Protein 2DWK (pdb70)

Secondary structure (DSSP, 8-state):
--------HHHHHHHHHHHHHH-S-B-TT-HHHHHHHH--HHHHTTB----TTHHHHHHHHHH-GGGHHHHHHHHT-TT--SHHHHHHHHHHHH----TTT--TTTT-HHHHTTTB-TT---HHHHHHHHHGGGGGG--B----HHHH----

Structure (mmCIF, N/CA/C/O backbone):
data_2DWK
#
_entry.id   2DWK
#
_cell.length_a   86.523
_cell.length_b   86.523
_cell.length_c   106.582
_cell.angle_alpha   90.00
_cell.angle_beta   90.00
_cell.angle_gamma   120.00
#
_symmetry.space_group_name_H-M   'P 64 2 2'
#
loop_
_entity.id
_entity.type
_entity.pdbx_description
1 polymer 'Protein RUFY3'
2 water water
#
loop_
_atom_site.group_PDB
_atom_site.id
_atom_site.type_symbol
_atom_site.label_atom_id
_atom_site.label_alt_id
_atom_site.label_comp_id
_atom_site.label_asym_id
_atom_site.label_entity_id
_atom_site.label_seq_id
_atom_site.pdbx_PDB_ins_code
_atom_site.Cartn_x
_atom_site.Cartn_y
_atom_site.Cartn_z
_atom_site.occupancy
_atom_site.B_iso_or_equiv
_atom_site.auth_seq_id
_atom_site.auth_comp_id
_atom_site.auth_asym_id
_atom_site.auth_atom_id
_atom_site.pdbx_PDB_model_num
ATOM 9 N N . ALA A 1 9 ? 15.711 50.460 35.861 1.00 56.16 84 ALA A N 1
ATOM 10 C CA . ALA A 1 9 ? 15.681 50.238 37.303 1.00 56.10 84 ALA A CA 1
ATOM 11 C C . ALA A 1 9 ? 14.565 51.051 37.955 1.00 56.95 84 ALA A C 1
ATOM 12 O O . ALA A 1 9 ? 14.114 50.735 39.060 1.00 56.17 84 ALA A O 1
ATOM 14 N N . ASN A 1 10 ? 14.128 52.103 37.271 1.00 57.14 85 ASN A N 1
ATOM 15 C CA . ASN A 1 10 ? 13.058 52.943 37.782 1.00 60.02 85 ASN A CA 1
ATOM 16 C C . ASN A 1 10 ? 11.711 52.352 37.410 1.00 55.77 85 ASN A C 1
ATOM 17 O O . ASN A 1 10 ? 10.773 52.378 38.208 1.00 53.99 85 ASN A O 1
ATOM 22 N N . GLU A 1 11 ? 11.620 51.827 36.193 1.00 52.09 86 GLU A N 1
ATOM 23 C CA . GLU A 1 11 ? 10.387 51.216 35.738 1.00 52.05 86 GLU A CA 1
ATOM 24 C C . GLU A 1 11 ? 10.064 50.045 36.672 1.00 50.94 86 GLU A C 1
ATOM 25 O O . GLU A 1 11 ? 8.897 49.796 36.981 1.00 53.72 86 GLU A O 1
ATOM 31 N N . ARG A 1 12 ? 11.110 49.359 37.135 1.00 43.95 87 ARG A N 1
ATOM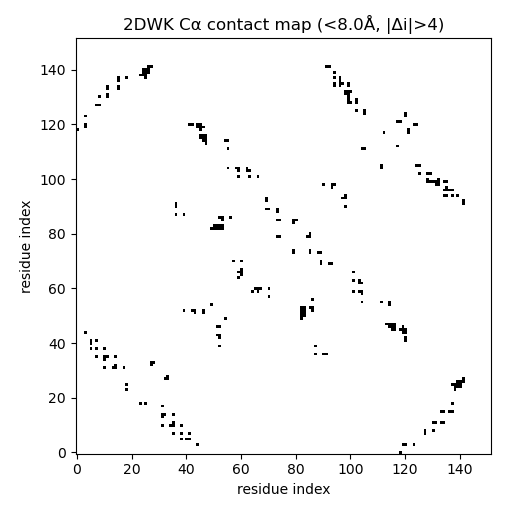 32 C CA . ARG A 1 12 ? 10.978 48.218 38.032 1.00 43.39 87 ARG A CA 1
ATOM 33 C C . ARG A 1 12 ? 10.453 48.633 39.381 1.00 45.24 87 ARG A C 1
ATOM 34 O O . ARG A 1 12 ? 9.605 47.961 39.962 1.00 38.30 87 ARG A O 1
ATOM 50 N N . ASN A 1 14 ? 8.799 51.357 40.017 1.00 43.29 89 ASN A N 1
ATOM 51 C CA . ASN A 1 14 ? 7.443 51.855 39.878 1.00 43.82 89 ASN A CA 1
ATOM 52 C C . ASN A 1 14 ? 6.471 50.686 39.823 1.00 43.25 89 ASN A C 1
ATOM 53 O O . ASN A 1 14 ? 5.429 50.738 40.459 1.00 37.97 89 ASN A O 1
ATOM 58 N N . LEU A 1 15 ? 6.825 49.630 39.088 1.00 38.83 90 LEU A N 1
ATOM 59 C CA . LEU A 1 15 ? 5.967 48.447 38.979 1.00 39.09 90 LEU A CA 1
ATOM 60 C C . LEU A 1 15 ? 5.816 47.759 40.332 1.00 40.67 90 LEU A C 1
ATOM 61 O O . LEU A 1 15 ? 4.723 47.295 40.687 1.00 39.28 90 LEU A O 1
ATOM 74 N N . ASN A 1 17 ? 6.060 49.190 43.288 1.00 37.87 92 ASN A N 1
ATOM 75 C CA . ASN A 1 17 ? 5.260 50.027 44.170 1.00 41.40 92 ASN A CA 1
ATOM 76 C C . ASN A 1 17 ? 3.804 49.876 43.736 1.00 36.43 92 ASN A C 1
ATOM 77 O O . ASN A 1 17 ? 2.896 49.917 44.556 1.00 35.43 92 ASN A O 1
ATOM 90 N N . ALA A 1 19 ? 2.599 47.124 42.427 1.00 29.47 94 ALA A N 1
ATOM 91 C CA . ALA A 1 19 ? 2.201 45.812 42.930 1.00 28.61 94 ALA A CA 1
ATOM 92 C C . ALA A 1 19 ? 1.886 45.857 44.429 1.00 32.07 94 ALA A C 1
ATOM 93 O O . ALA A 1 19 ? 0.867 45.316 44.862 1.00 31.29 94 ALA A O 1
ATOM 95 N N . LYS A 1 20 ? 2.746 46.504 45.218 1.00 29.00 95 LYS A N 1
ATOM 96 C CA . LYS A 1 20 ? 2.537 46.609 46.660 1.00 27.56 95 LYS A CA 1
ATOM 97 C C . LYS A 1 20 ? 1.164 47.193 46.947 1.00 28.80 95 LYS A C 1
ATOM 98 O O . LYS A 1 20 ? 0.433 46.710 47.814 1.00 26.89 95 LYS A O 1
ATOM 104 N N . LEU A 1 21 ? 0.833 48.273 46.250 1.00 26.68 96 LEU A N 1
ATOM 105 C CA . LEU A 1 21 ? -0.450 48.908 46.464 1.00 30.84 96 LEU A CA 1
ATOM 106 C C . LEU A 1 21 ? -1.612 48.028 46.070 1.00 25.23 96 LEU A C 1
ATOM 107 O O . LEU A 1 21 ? -2.595 47.995 46.794 1.00 23.39 96 LEU A O 1
ATOM 112 N N . SER A 1 22 ? -1.511 47.322 44.941 1.00 24.27 97 SER A N 1
ATOM 113 C CA . SER A 1 22 ? -2.613 46.475 44.504 1.00 26.52 97 SER A CA 1
ATOM 114 C C . SER A 1 22 ? -2.827 45.280 45.411 1.00 28.35 97 SER A C 1
ATOM 115 O O . SER A 1 22 ? -3.976 44.916 45.697 1.00 22.64 97 SER A O 1
ATOM 118 N N . ILE A 1 23 ? -1.727 44.664 45.853 1.00 23.19 98 ILE A N 1
ATOM 119 C CA . ILE A 1 23 ? -1.814 43.507 46.740 1.00 22.31 98 ILE A CA 1
ATOM 120 C C . ILE A 1 23 ? -2.450 43.900 48.069 1.00 25.70 98 ILE A C 1
ATOM 121 O O . ILE A 1 23 ? -3.341 43.198 48.556 1.00 25.14 98 ILE A O 1
ATOM 126 N N . LYS A 1 24 ? -2.010 45.022 48.650 1.00 25.41 99 LYS A N 1
ATOM 127 C CA . LYS A 1 24 ? -2.548 45.488 49.925 1.00 29.10 99 LYS A CA 1
ATOM 128 C C . LYS A 1 24 ? -4.016 45.905 49.793 1.00 25.41 99 LYS A C 1
ATOM 129 O O . LYS A 1 24 ? -4.819 45.640 50.673 1.00 25.86 99 LYS A O 1
ATOM 135 N N . GLY A 1 25 ? -4.348 46.585 48.708 1.00 24.15 100 GLY A N 1
ATOM 136 C CA . GLY A 1 25 ? -5.725 46.999 48.519 1.00 27.45 100 GLY A CA 1
ATOM 137 C C . GLY A 1 25 ? -6.638 45.792 48.325 1.00 22.46 100 GLY A C 1
ATOM 138 O O . GLY A 1 25 ? -7.729 45.757 48.878 1.00 26.73 100 GLY A O 1
ATOM 139 N N . LEU A 1 26 ? -6.195 44.810 47.546 1.00 23.64 101 LEU A N 1
ATOM 140 C CA . LEU A 1 26 ? -6.993 43.605 47.309 1.00 23.85 101 LEU A CA 1
ATOM 141 C C . LEU A 1 26 ? -7.222 42.876 48.632 1.00 25.76 101 LEU A C 1
ATOM 142 O O . LEU A 1 26 ? -8.355 42.523 48.980 1.00 22.48 101 LEU A O 1
ATOM 147 N N . ILE A 1 27 ? -6.152 42.669 49.393 1.00 24.36 102 ILE A N 1
ATOM 148 C CA . ILE A 1 27 ? -6.300 41.990 50.669 1.00 20.46 102 ILE A CA 1
ATOM 149 C C . ILE A 1 27 ? -7.247 42.712 51.624 1.00 22.89 102 ILE A C 1
ATOM 150 O O . ILE A 1 27 ? -8.187 42.112 52.140 1.00 23.55 102 ILE A O 1
ATOM 155 N N . GLU A 1 28 ? -7.013 43.994 51.868 1.00 25.32 103 GLU A N 1
ATOM 156 C CA . GLU A 1 28 ? -7.876 44.745 52.785 1.00 27.78 103 GLU A CA 1
ATOM 157 C C . GLU A 1 28 ? -9.326 44.783 52.330 1.00 24.36 103 GLU A C 1
ATOM 158 O O . GLU A 1 28 ? -10.227 44.585 53.133 1.00 23.74 103 GLU A O 1
ATOM 164 N N . SER A 1 29 ? -9.548 45.063 51.046 1.00 21.85 104 SER A N 1
ATOM 165 C CA . SER A 1 29 ? -10.909 45.138 50.506 1.00 25.77 104 SER A CA 1
ATOM 166 C C . SER A 1 29 ? -11.638 43.806 50.604 1.00 22.16 104 SER A C 1
ATOM 167 O O . SER A 1 29 ? -12.783 43.739 51.061 1.00 25.02 104 SER A O 1
ATOM 170 N N . ALA A 1 30 ? -10.977 42.750 50.175 1.00 21.19 105 ALA A N 1
ATOM 171 C CA . ALA A 1 30 ? -11.554 41.418 50.200 1.00 23.32 105 ALA A CA 1
ATOM 172 C C . ALA A 1 30 ? -11.958 41.003 51.621 1.00 27.17 105 ALA A C 1
ATOM 173 O O . ALA A 1 30 ? -13.000 40.373 51.818 1.00 22.76 105 ALA A O 1
ATOM 175 N N . LEU A 1 31 ? -11.124 41.344 52.605 1.00 25.00 106 LEU A N 1
ATOM 176 C CA . LEU A 1 31 ? -11.421 41.011 54.007 1.00 23.88 106 LEU A CA 1
ATOM 177 C C . LEU A 1 31 ? -12.609 41.795 54.510 1.00 25.64 106 LEU A C 1
ATOM 178 O O . LEU A 1 31 ? -13.406 41.264 55.270 1.00 27.18 106 LEU A O 1
ATOM 183 N N . ASN A 1 32 ? -12.739 43.049 54.093 1.00 27.20 107 ASN A N 1
ATOM 184 C CA . ASN A 1 32 ? -13.881 43.853 54.508 1.00 31.56 107 ASN A CA 1
ATOM 185 C C . ASN A 1 32 ? -15.141 43.279 53.880 1.00 30.34 107 ASN A C 1
ATOM 186 O O . ASN A 1 32 ? -16.194 43.287 54.498 1.00 30.44 107 ASN A O 1
ATOM 191 N N . LEU A 1 33 ? -15.023 42.799 52.644 1.00 27.93 108 LEU A N 1
ATOM 192 C CA . LEU A 1 33 ? -16.161 42.248 51.909 1.00 27.76 108 LEU A CA 1
ATOM 193 C C . LEU A 1 33 ? -16.624 40.933 52.511 1.00 32.42 108 LEU A C 1
ATOM 194 O O . LEU A 1 33 ? -17.812 40.741 52.742 1.00 28.95 108 LEU A O 1
ATOM 199 N N . GLY A 1 34 ? -15.688 40.018 52.748 1.00 30.12 109 GLY A N 1
ATOM 200 C CA . GLY A 1 34 ? -16.046 38.768 53.391 1.00 30.69 109 GLY A CA 1
ATOM 201 C C . GLY A 1 34 ? -16.713 37.656 52.600 1.00 38.86 109 GLY A C 1
A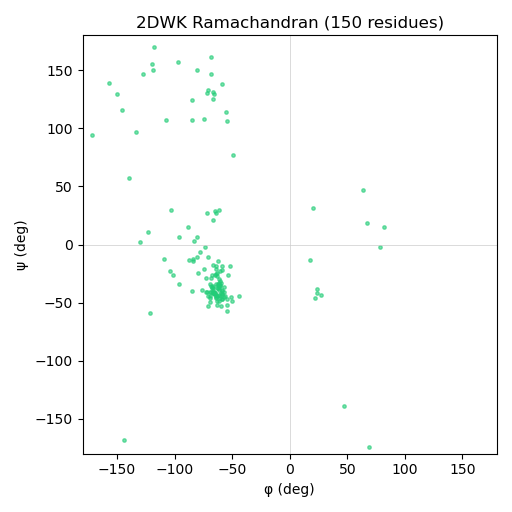TOM 202 O O . GLY A 1 34 ? -16.982 36.609 53.165 1.00 46.66 109 GLY A O 1
ATOM 203 N N . ARG A 1 35 ? -17.010 37.846 51.322 1.00 33.91 110 ARG A N 1
ATOM 204 C CA . ARG A 1 35 ? -17.624 36.754 50.569 1.00 33.53 110 ARG A CA 1
ATOM 205 C C . ARG A 1 35 ? -16.660 36.378 49.447 1.00 31.93 110 ARG A C 1
ATOM 206 O O . ARG A 1 35 ? -15.675 37.077 49.189 1.00 26.56 110 ARG A O 1
ATOM 214 N N . THR A 1 36 ? -16.957 35.268 48.789 1.00 23.90 111 THR A N 1
ATOM 215 C CA . THR A 1 36 ? -16.179 34.787 47.662 1.00 26.69 111 THR A CA 1
ATOM 216 C C . THR A 1 36 ? -16.153 35.844 46.564 1.00 27.29 111 THR A C 1
ATOM 217 O O . THR A 1 36 ? -17.179 36.460 46.252 1.00 25.64 111 THR A O 1
ATOM 221 N N . LEU A 1 37 ? -14.984 36.032 45.962 1.00 21.87 112 LEU A N 1
ATOM 222 C CA . LEU A 1 37 ? -14.797 37.013 44.905 1.00 26.12 112 LEU A CA 1
ATOM 223 C C . LEU A 1 37 ? -14.906 36.351 43.545 1.00 22.78 112 LEU A C 1
ATOM 224 O O . LEU A 1 37 ? -14.681 35.156 43.412 1.00 25.02 112 LEU A O 1
ATOM 229 N N . ASP A 1 38 ? -15.229 37.141 42.529 1.00 23.74 113 ASP A N 1
ATOM 230 C CA . ASP A 1 38 ? -15.279 36.595 41.185 1.00 26.95 113 ASP A CA 1
ATOM 231 C C . ASP A 1 38 ? -14.780 37.655 40.221 1.00 29.39 113 ASP A C 1
ATOM 232 O O . ASP A 1 38 ? -14.249 38.687 40.648 1.00 27.43 113 ASP A O 1
ATOM 237 N N . SER A 1 39 ? -14.971 37.439 38.926 1.00 24.41 114 SER A N 1
ATOM 238 C CA . SER A 1 39 ? -14.448 38.397 37.944 1.00 28.97 114 SER A CA 1
ATOM 239 C C . SER A 1 39 ? -14.925 39.829 38.019 1.00 27.81 114 SER A C 1
ATOM 240 O O . SER A 1 39 ? -14.252 40.722 37.477 1.00 30.81 114 SER A O 1
ATOM 243 N N . ASP A 1 40 ? -16.051 40.083 38.691 1.00 23.45 115 ASP A N 1
ATOM 244 C CA . ASP A 1 40 ? -16.580 41.452 38.790 1.00 20.96 115 ASP A CA 1
ATOM 245 C C . ASP A 1 40 ? -15.898 42.292 39.855 1.00 22.82 115 ASP A C 1
ATOM 246 O O . ASP A 1 40 ? -16.122 43.509 39.944 1.00 18.79 115 ASP A O 1
ATOM 251 N N . TYR A 1 41 ? -15.087 41.652 40.690 1.00 22.36 116 TYR A N 1
ATOM 252 C CA . TYR A 1 41 ? -14.436 42.391 41.774 1.00 21.86 116 TYR A CA 1
ATOM 253 C C . TYR A 1 41 ? -13.292 43.281 41.258 1.00 22.27 116 TYR A C 1
ATOM 254 O O . TYR A 1 41 ? -12.233 42.796 40.890 1.00 21.51 116 TYR A O 1
ATOM 263 N N . ALA A 1 42 ? -13.518 44.585 41.261 1.00 21.26 117 ALA A N 1
ATOM 264 C CA . ALA A 1 42 ? -12.539 45.544 40.754 1.00 24.70 117 ALA A CA 1
ATOM 265 C C . ALA A 1 42 ? -11.146 45.473 41.420 1.00 23.66 117 ALA A C 1
ATOM 266 O O . ALA A 1 42 ? -10.144 45.553 40.717 1.00 24.58 117 ALA A O 1
ATOM 268 N N . PRO A 1 43 ? -11.064 45.352 42.772 1.00 23.16 118 PRO A N 1
ATOM 269 C CA . PRO A 1 43 ? -9.721 45.273 43.360 1.00 22.08 118 PRO A CA 1
ATOM 270 C C . PRO A 1 43 ? -8.972 44.060 42.831 1.00 22.65 118 PRO A C 1
ATOM 271 O O . PRO A 1 43 ? -7.740 44.080 42.701 1.00 22.50 118 PRO A O 1
ATOM 275 N N . LEU A 1 44 ? -9.709 42.992 42.512 1.00 21.26 119 LEU A N 1
ATOM 276 C CA . LEU A 1 44 ? -9.066 41.808 41.972 1.00 20.06 119 LEU A CA 1
ATOM 277 C C . LEU A 1 44 ? -8.673 42.000 40.490 1.00 25.90 119 LEU A C 1
ATOM 278 O O . LEU A 1 44 ? -7.611 41.527 40.032 1.00 21.22 119 LEU A O 1
ATOM 283 N N . GLN A 1 45 ? -9.533 42.666 39.725 1.00 21.41 120 GLN A N 1
ATOM 284 C CA . GLN A 1 45 ? -9.202 42.938 38.305 1.00 25.08 120 GLN A CA 1
ATOM 285 C C . GLN A 1 45 ? -7.904 43.808 38.269 1.00 22.21 120 GLN A C 1
ATOM 286 O O . GLN A 1 45 ? -7.047 43.627 37.407 1.00 23.10 120 GLN A O 1
ATOM 292 N N . GLN A 1 46 ? -7.769 44.730 39.217 1.00 23.90 121 GLN A N 1
ATOM 293 C CA . GLN A 1 46 ? -6.575 45.570 39.279 1.00 24.13 121 GLN A CA 1
ATOM 294 C C . GLN A 1 46 ? -5.356 44.695 39.539 1.00 26.82 121 GLN A C 1
ATOM 295 O O . GLN A 1 46 ? -4.324 44.862 38.894 1.00 24.61 121 GLN A O 1
ATOM 301 N N . PHE A 1 47 ? -5.468 43.740 40.471 1.00 24.01 122 PHE A N 1
ATOM 302 C CA . PHE A 1 47 ? -4.326 42.879 40.757 1.00 19.13 122 PHE A CA 1
ATOM 303 C C . PHE A 1 47 ? -3.857 42.105 39.528 1.00 24.12 122 PHE A C 1
ATOM 304 O O . PHE A 1 47 ? -2.658 42.055 39.229 1.00 23.42 122 PHE A O 1
ATOM 312 N N . PHE A 1 48 ? -4.783 41.501 38.786 1.00 21.95 123 PHE A N 1
ATOM 313 C CA . PHE A 1 48 ? -4.379 40.737 37.606 1.00 19.37 123 PHE A CA 1
ATOM 314 C C . PHE A 1 48 ? -3.681 41.614 36.547 1.00 20.17 123 PHE A C 1
ATOM 315 O O . PHE A 1 48 ? -2.763 41.165 35.866 1.00 23.28 123 PHE A O 1
ATOM 323 N N . VAL A 1 49 ? -4.124 42.849 36.420 1.00 18.51 124 VAL A N 1
ATOM 324 C CA . VAL A 1 49 ? -3.530 43.744 35.438 1.00 24.55 124 VAL A CA 1
ATOM 325 C C . VAL A 1 49 ? -2.114 44.145 35.875 1.00 23.20 124 VAL A C 1
ATOM 326 O O . VAL A 1 49 ? -1.189 44.145 35.074 1.00 21.41 124 VAL A O 1
ATOM 330 N N . VAL A 1 50 ? -1.956 44.482 37.152 1.00 21.61 125 VAL A N 1
ATOM 331 C CA . VAL A 1 50 ? -0.654 44.875 37.646 1.00 21.13 125 VAL A CA 1
ATOM 332 C C . VAL A 1 50 ? 0.290 43.702 37.571 1.00 27.10 125 VAL A C 1
ATOM 333 O O . VAL A 1 50 ? 1.428 43.842 37.119 1.00 30.35 125 VAL A O 1
ATOM 345 N N . GLU A 1 52 ? 0.248 41.270 35.519 1.00 28.18 127 GLU A N 1
ATOM 346 C CA . GLU A 1 52 ? 0.578 41.055 34.111 1.00 28.04 127 GLU A CA 1
ATOM 347 C C . GLU A 1 52 ? 1.648 42.057 33.649 1.00 28.34 127 GLU A C 1
ATOM 348 O O . GLU A 1 52 ? 2.572 41.688 32.935 1.00 28.75 127 GLU A O 1
ATOM 354 N N . HIS A 1 53 ? 1.510 43.324 34.034 1.00 30.77 128 HIS A N 1
ATOM 355 C CA . HIS A 1 53 ? 2.479 44.358 33.658 1.00 31.40 128 HIS A CA 1
ATOM 356 C C . HIS A 1 53 ? 3.837 43.982 34.256 1.00 34.01 128 HIS A C 1
ATOM 357 O O . HIS A 1 53 ? 4.880 44.185 33.631 1.00 31.94 128 HIS A O 1
ATOM 364 N N . CYS A 1 54 ? 3.816 43.425 35.466 1.00 30.62 129 CYS A N 1
ATOM 365 C CA . CYS A 1 54 ? 5.042 42.998 36.136 1.00 27.96 129 CYS A CA 1
ATOM 366 C C . CYS A 1 54 ? 5.696 41.831 35.402 1.00 30.30 129 CYS A C 1
ATOM 367 O O . CYS A 1 54 ? 6.920 41.802 35.216 1.00 29.04 129 CYS A O 1
ATOM 370 N N . LEU A 1 55 ? 4.885 40.886 34.954 1.00 26.99 130 LEU A N 1
ATOM 371 C CA . LEU A 1 55 ? 5.404 39.728 34.254 1.00 29.63 130 LEU A CA 1
ATOM 372 C C . LEU A 1 55 ? 5.868 40.003 32.828 1.00 29.79 130 LEU A C 1
ATOM 373 O O . LEU A 1 55 ? 6.667 39.245 32.289 1.00 31.67 130 LEU A O 1
ATOM 378 N N . LYS A 1 56 ? 5.379 41.078 32.226 1.00 28.97 131 LYS A N 1
ATOM 379 C CA . LYS A 1 56 ? 5.753 41.450 30.859 1.00 31.99 131 LYS A CA 1
ATOM 380 C C . LYS A 1 56 ? 7.005 42.317 30.821 1.00 35.91 131 LYS A C 1
ATOM 381 O O . LYS A 1 56 ? 7.588 42.515 29.761 1.00 38.10 131 LYS A O 1
ATOM 387 N N . HIS A 1 57 ? 7.406 42.839 31.976 1.00 34.32 132 HIS A N 1
ATOM 388 C CA . HIS A 1 57 ? 8.552 43.716 32.030 1.00 38.08 132 HIS A CA 1
ATOM 389 C C . HIS A 1 57 ? 9.869 43.043 31.687 1.00 36.72 132 HIS A C 1
ATOM 390 O O . HIS A 1 57 ? 10.195 41.979 32.209 1.00 32.66 132 HIS A O 1
ATOM 397 N N . GLY A 1 58 ? 10.606 43.678 30.780 1.00 38.90 133 GLY A N 1
ATOM 398 C CA . GLY A 1 58 ? 11.899 43.164 30.391 1.00 37.95 133 GLY A CA 1
ATOM 399 C C . GLY A 1 58 ? 11.847 41.855 29.641 1.00 38.58 133 GLY A C 1
ATOM 400 O O . GLY A 1 58 ? 12.849 41.149 29.575 1.00 40.14 133 GLY A O 1
ATOM 401 N N . LEU A 1 59 ? 10.688 41.511 29.091 1.00 39.30 134 LEU A N 1
ATOM 402 C CA . LEU A 1 59 ? 10.581 40.270 28.327 1.00 42.34 134 LEU A CA 1
ATOM 403 C C . LEU A 1 59 ? 11.429 40.416 27.063 1.00 43.73 134 LEU A C 1
ATOM 404 O O . LEU A 1 59 ? 11.330 41.429 26.363 1.00 40.57 134 LEU A O 1
ATOM 409 N N . LYS A 1 60 ? 12.263 39.422 26.778 1.00 45.52 135 LYS A N 1
ATOM 410 C CA . LYS A 1 60 ? 13.098 39.476 25.583 1.00 52.74 135 LYS A CA 1
ATOM 411 C C . LYS A 1 60 ? 12.256 39.398 24.325 1.00 54.63 135 LYS A C 1
ATOM 412 O O . LYS A 1 60 ? 11.461 38.477 24.161 1.00 58.55 135 LYS A O 1
ATOM 418 N N . ALA A 1 61 ? 12.430 40.381 23.445 1.00 59.86 136 ALA A N 1
ATOM 419 C CA . ALA A 1 61 ? 11.692 40.440 22.183 1.00 62.36 136 ALA A CA 1
ATOM 420 C C . ALA A 1 61 ? 11.877 39.161 21.368 1.00 62.31 136 ALA A C 1
ATOM 421 O O . ALA A 1 61 ? 11.080 38.861 20.475 1.00 65.09 136 ALA A O 1
ATOM 423 N N . ASN A 1 69 ? 5.766 33.861 19.769 1.00 47.56 144 ASN A N 1
ATOM 424 C CA . ASN A 1 69 ? 5.890 34.823 20.868 1.00 52.29 144 ASN A CA 1
ATOM 425 C C . ASN A 1 69 ? 4.801 34.651 21.927 1.00 47.61 144 ASN A C 1
ATOM 426 O O . ASN A 1 69 ? 3.706 35.213 21.819 1.00 46.19 144 ASN A O 1
ATOM 431 N N . LYS A 1 70 ? 5.135 33.891 22.965 1.00 43.03 145 LYS A N 1
ATOM 432 C CA . LYS A 1 70 ? 4.210 33.600 24.049 1.00 40.07 145 LYS A CA 1
ATOM 433 C C . LYS A 1 70 ? 4.059 34.694 25.103 1.00 39.99 145 LYS A C 1
ATOM 434 O O . LYS A 1 70 ? 3.394 34.472 26.108 1.00 37.36 145 LYS A O 1
ATOM 440 N N . SER A 1 71 ? 4.666 35.861 24.889 1.00 37.24 146 SER A N 1
ATOM 441 C CA . SER A 1 71 ? 4.585 36.951 25.863 1.00 35.98 146 SER A CA 1
ATOM 442 C C . SER A 1 71 ? 4.882 36.386 27.255 1.00 36.55 146 SER A C 1
ATOM 443 O O . SER A 1 71 ? 5.769 35.545 27.392 1.00 34.58 146 SER A O 1
ATOM 446 N N . PHE A 1 72 ? 4.151 36.806 28.287 1.00 34.23 147 PHE A N 1
ATOM 447 C CA . PHE A 1 72 ? 4.456 36.301 29.626 1.00 32.97 147 PHE A CA 1
ATOM 448 C C . PHE A 1 72 ? 4.017 34.858 29.855 1.00 31.54 147 PHE A C 1
ATOM 449 O O . PHE A 1 72 ? 4.270 34.295 30.912 1.00 30.07 147 PHE A O 1
ATOM 457 N N . TRP A 1 73 ? 3.379 34.250 28.860 1.00 30.39 148 TRP A N 1
ATOM 458 C CA . TRP A 1 73 ? 2.953 32.860 28.982 1.00 31.75 148 TRP A CA 1
ATOM 459 C C . TRP A 1 73 ? 4.193 31.973 28.904 1.00 28.38 148 TRP A C 1
ATOM 460 O O . TRP A 1 73 ? 4.230 30.888 29.497 1.00 34.81 148 TRP A O 1
ATOM 471 N N . GLY A 1 74 ? 5.221 32.447 28.198 1.00 34.21 149 GLY A N 1
ATOM 472 C CA . GLY A 1 74 ? 6.459 31.676 28.070 1.00 34.26 149 GLY A CA 1
ATOM 473 C C . GLY A 1 74 ? 7.019 31.288 29.431 1.00 32.83 149 GLY A C 1
ATOM 474 O O . GLY A 1 74 ? 7.220 30.110 29.741 1.00 35.09 149 GLY A O 1
ATOM 475 N N . PRO A 1 75 ? 7.281 32.278 30.280 1.00 32.20 150 PRO A N 1
ATOM 476 C CA . PRO A 1 75 ? 7.813 32.000 31.613 1.00 35.52 150 PRO A CA 1
ATOM 477 C C . PRO A 1 75 ? 6.863 31.152 32.474 1.00 35.07 150 PRO A C 1
ATOM 478 O O . PRO A 1 75 ? 7.303 30.268 33.219 1.00 31.77 150 PRO A O 1
ATOM 482 N N . LEU A 1 76 ? 5.563 31.426 32.379 1.00 35.57 151 LEU A N 1
ATOM 483 C CA . LEU A 1 76 ? 4.586 30.698 33.189 1.00 34.64 151 LEU A CA 1
ATOM 484 C C . LEU A 1 76 ? 4.554 29.221 32.856 1.00 35.28 151 LEU A C 1
ATOM 485 O O . LEU A 1 76 ? 4.218 28.397 33.712 1.00 37.72 151 LEU A O 1
ATOM 490 N N . GLU A 1 77 ? 4.910 28.884 31.619 1.00 40.45 152 GLU A N 1
ATOM 491 C CA . GLU A 1 77 ? 4.954 27.485 31.199 1.00 41.92 152 GLU A CA 1
ATOM 492 C C . GLU A 1 77 ? 5.996 26.696 31.976 1.00 44.17 152 GLU A C 1
ATOM 493 O O . GLU A 1 77 ? 5.800 25.518 32.252 1.00 48.35 152 GLU A O 1
ATOM 499 N N . LEU A 1 78 ? 7.108 27.337 32.329 1.00 44.56 153 LEU A N 1
ATOM 500 C CA . LEU A 1 78 ? 8.159 26.651 33.081 1.00 42.89 153 LEU A CA 1
ATOM 501 C C . LEU A 1 78 ? 7.719 26.205 34.459 1.00 41.30 153 LEU A C 1
ATOM 502 O O . LEU A 1 78 ? 8.285 25.257 35.009 1.00 42.84 153 LEU A O 1
ATOM 507 N N . VAL A 1 79 ? 6.718 26.877 35.029 1.00 36.59 154 VAL A N 1
ATOM 508 C CA . VAL A 1 79 ? 6.315 26.555 36.390 1.00 32.91 154 VAL A CA 1
ATOM 509 C C . VAL A 1 79 ? 6.038 25.098 36.715 1.00 40.68 154 VAL A C 1
ATOM 510 O O . VAL A 1 79 ? 6.508 24.608 37.749 1.00 37.55 154 VAL A O 1
ATOM 514 N N . GLU A 1 80 ? 5.311 24.391 35.852 1.00 41.96 155 GLU A N 1
ATOM 515 C CA . GLU A 1 80 ? 4.986 22.995 36.150 1.00 48.68 155 GLU A CA 1
ATOM 516 C C . GLU A 1 80 ? 6.196 22.076 36.216 1.00 49.97 155 GLU A C 1
ATOM 517 O O . GLU A 1 80 ? 6.113 20.994 36.788 1.00 51.92 155 GLU A O 1
ATOM 523 N N . LYS A 1 81 ? 7.314 22.511 35.642 1.00 53.41 156 LYS A N 1
ATOM 524 C CA . LYS A 1 81 ? 8.545 21.729 35.670 1.00 56.00 156 LYS A CA 1
ATOM 525 C C . LYS A 1 81 ? 9.235 21.911 37.021 1.00 55.72 156 LYS A C 1
ATOM 526 O O . LYS A 1 81 ? 9.986 21.045 37.454 1.00 56.22 156 LYS A O 1
ATOM 532 N N . LEU A 1 82 ? 8.959 23.034 37.684 1.00 54.32 157 LEU A N 1
ATOM 533 C CA . LEU A 1 82 ? 9.554 23.358 38.984 1.00 48.96 157 LEU A CA 1
ATOM 534 C C . LEU A 1 82 ? 8.650 22.979 40.137 1.00 53.39 157 LEU A C 1
ATOM 535 O O . LEU A 1 82 ? 9.119 22.598 41.213 1.00 55.48 157 LEU A O 1
ATOM 540 N N . VAL A 1 83 ? 7.346 23.101 39.913 1.00 54.11 158 VAL A N 1
ATOM 541 C CA . VAL A 1 83 ? 6.354 22.763 40.925 1.00 55.35 158 VAL A CA 1
ATOM 542 C C . VAL A 1 83 ? 5.275 21.918 40.248 1.00 59.32 158 VAL A C 1
ATOM 543 O O . VAL A 1 83 ? 4.361 22.444 39.613 1.00 57.84 158 VAL A O 1
ATOM 547 N N . PRO A 1 84 ? 5.385 20.585 40.366 1.00 64.41 159 PRO A N 1
ATOM 548 C CA . PRO A 1 84 ? 4.448 19.622 39.778 1.00 64.81 159 PRO A CA 1
ATOM 549 C C . PRO A 1 84 ? 2.964 19.959 39.938 1.00 61.69 159 PRO A C 1
ATOM 550 O O . PRO A 1 84 ? 2.191 19.836 38.993 1.00 64.83 159 PRO A O 1
ATOM 554 N N . GLU A 1 85 ? 2.570 20.378 41.130 1.00 59.27 160 GLU A N 1
ATOM 555 C CA . GLU A 1 85 ? 1.179 20.723 41.396 1.00 58.39 160 GLU A CA 1
ATOM 556 C C . GLU A 1 85 ? 0.556 21.714 40.397 1.00 55.74 160 GLU A C 1
ATOM 557 O O . GLU A 1 85 ? -0.669 21.821 40.300 1.00 60.57 160 GLU A O 1
ATOM 563 N N . ALA A 1 86 ? 1.388 22.436 39.656 1.00 48.94 161 ALA A N 1
ATOM 564 C CA . ALA A 1 86 ? 0.893 23.412 38.686 1.00 47.56 161 ALA A CA 1
ATOM 565 C C . ALA A 1 86 ? 0.521 22.753 37.358 1.00 47.93 161 ALA A C 1
ATOM 566 O O . ALA A 1 86 ? 0.128 23.431 36.396 1.00 41.68 161 ALA A O 1
ATOM 568 N N . ALA A 1 87 ? 0.649 21.428 37.319 1.00 49.27 162 ALA A N 1
ATOM 569 C CA . ALA A 1 87 ? 0.350 20.636 36.129 1.00 49.80 162 ALA A CA 1
ATOM 570 C C . ALA A 1 87 ? -1.117 20.734 35.721 1.00 49.61 162 ALA A C 1
ATOM 571 O O . ALA A 1 87 ? -1.434 21.047 34.569 1.00 49.34 162 ALA A O 1
ATOM 573 N N . GLU A 1 88 ? -2.005 20.477 36.674 1.00 51.09 163 GLU A N 1
ATOM 574 C CA . GLU A 1 88 ? -3.436 20.520 36.415 1.00 53.03 163 GLU A CA 1
ATOM 575 C C . GLU A 1 88 ? -3.909 21.851 35.820 1.00 51.84 163 GLU A C 1
ATOM 576 O O . GLU A 1 88 ? -4.579 21.862 34.788 1.00 52.38 163 GLU A O 1
ATOM 582 N N . ILE A 1 89 ? -3.565 22.978 36.441 1.00 46.13 164 ILE A N 1
ATOM 583 C CA . ILE A 1 89 ? -4.021 24.245 35.878 1.00 41.58 164 ILE A CA 1
ATOM 584 C C . ILE A 1 89 ? -3.354 24.568 34.555 1.00 39.37 164 ILE A C 1
ATOM 585 O O . ILE A 1 89 ? -3.946 25.237 33.712 1.00 38.10 164 ILE A O 1
ATOM 590 N N . THR A 1 90 ? -2.131 24.089 34.359 1.00 36.91 165 THR A N 1
ATOM 591 C CA . THR A 1 90 ? -1.444 24.347 33.104 1.00 43.01 165 THR A CA 1
ATOM 592 C C . THR A 1 90 ? -2.192 23.607 31.999 1.00 48.15 165 THR A C 1
ATOM 593 O O . THR A 1 90 ? -2.381 24.132 30.895 1.00 46.55 165 THR A O 1
ATOM 597 N N . ALA A 1 91 ? -2.637 22.394 32.311 1.00 45.58 166 ALA A N 1
ATOM 598 C CA . ALA A 1 91 ? -3.386 21.593 31.353 1.00 49.48 166 ALA A CA 1
ATOM 599 C C . ALA A 1 91 ? -4.750 22.239 31.137 1.00 48.22 166 ALA A C 1
ATOM 600 O O . ALA A 1 91 ? -5.202 22.378 29.998 1.00 48.96 166 ALA A O 1
ATOM 602 N N . SER A 1 92 ? -5.404 22.629 32.232 1.00 47.33 167 SER A N 1
ATOM 603 C CA . SER A 1 92 ? -6.710 23.275 32.151 1.00 47.37 167 SER A CA 1
ATOM 604 C C . SER A 1 92 ? -6.712 24.436 31.151 1.00 50.42 167 SER A C 1
ATOM 605 O O . SER A 1 92 ? -7.603 24.529 30.307 1.00 54.83 167 SER A O 1
ATOM 608 N N . VAL A 1 93 ? -5.722 25.320 31.234 1.00 43.69 168 VAL A N 1
ATOM 609 C CA . VAL A 1 93 ? -5.679 26.461 30.325 1.00 44.58 168 VAL A CA 1
ATOM 610 C C . VAL A 1 93 ? -5.416 26.070 28.865 1.00 47.62 168 VAL A C 1
ATOM 611 O O . VAL A 1 93 ? -5.817 26.783 27.943 1.00 43.98 168 VAL A O 1
ATOM 615 N N . LYS A 1 94 ? -4.746 24.942 28.648 1.00 49.16 169 LYS A N 1
ATOM 616 C CA . LYS A 1 94 ? -4.486 24.495 27.285 1.00 58.61 169 LYS A CA 1
ATOM 617 C C . LYS A 1 94 ? -5.763 23.863 26.728 1.00 62.39 169 LYS A C 1
ATOM 618 O O . LYS A 1 94 ? -5.831 23.516 25.550 1.00 65.74 169 LYS A O 1
ATOM 624 N N . ASP A 1 95 ? -6.772 23.730 27.590 1.00 65.28 170 ASP A N 1
ATOM 625 C CA . ASP A 1 95 ? -8.058 23.143 27.223 1.00 67.71 170 ASP A CA 1
ATOM 626 C C . ASP A 1 95 ? -9.238 24.081 27.483 1.00 67.68 170 ASP A C 1
ATOM 627 O O . ASP A 1 95 ? -10.386 23.648 27.425 1.00 65.72 170 ASP A O 1
ATOM 632 N N . LEU A 1 96 ? -8.972 25.351 27.784 1.00 64.78 171 LEU A N 1
ATOM 633 C CA . LEU A 1 96 ? -10.061 26.278 28.059 1.00 57.71 171 LEU A CA 1
ATOM 634 C C . LEU A 1 96 ? -10.817 26.577 26.766 1.00 59.68 171 LEU A C 1
ATOM 635 O O . LEU A 1 96 ? -10.211 26.861 25.721 1.00 53.53 171 LEU A O 1
ATOM 640 N N . PRO A 1 97 ? -12.160 26.508 26.824 1.00 57.75 172 PRO A N 1
ATOM 641 C CA . PRO A 1 97 ? -13.051 26.755 25.687 1.00 56.44 172 PRO A CA 1
ATOM 642 C C . PRO A 1 97 ? -12.850 28.096 24.995 1.00 53.21 172 PRO A C 1
ATOM 643 O O . PRO A 1 97 ? -13.223 29.146 25.537 1.00 55.12 172 PRO A O 1
ATOM 647 N N . GLY A 1 98 ? -12.253 28.051 23.808 1.00 44.68 173 GLY A N 1
ATOM 648 C CA . GLY A 1 98 ? -12.051 29.259 23.024 1.00 44.75 173 GLY A CA 1
ATOM 649 C C . GLY A 1 98 ? -10.861 30.126 23.371 1.00 43.41 173 GLY A C 1
ATOM 650 O O . GLY A 1 98 ? -10.791 31.273 22.944 1.00 44.02 173 GLY A O 1
ATOM 651 N N . LEU A 1 99 ? -9.926 29.585 24.141 1.00 44.07 174 LEU A N 1
ATOM 652 C CA . LEU A 1 99 ? -8.731 30.330 24.534 1.00 45.86 174 LEU A CA 1
ATOM 653 C C . LEU A 1 99 ? -7.726 30.165 23.399 1.00 46.47 174 LEU A C 1
ATOM 654 O O . LEU A 1 99 ? -7.119 29.097 23.240 1.00 44.21 174 LEU A O 1
ATOM 659 N N . LYS A 1 100 ? -7.522 31.234 22.637 1.00 43.90 175 LYS A N 1
ATOM 660 C CA . LYS A 1 100 ? -6.653 31.167 21.459 1.00 48.43 175 LYS A CA 1
ATOM 661 C C . LYS A 1 100 ? -5.294 31.862 21.456 1.00 48.73 175 LYS A C 1
ATOM 662 O O . LYS A 1 100 ? -4.483 31.614 20.560 1.00 47.70 175 LYS A O 1
ATOM 668 N N . THR A 1 101 ? -5.034 32.725 22.427 1.00 42.63 176 THR A N 1
ATOM 669 C CA . THR A 1 101 ? -3.769 33.442 22.445 1.00 40.65 176 THR A CA 1
ATOM 670 C C . THR A 1 101 ? -2.936 33.165 23.692 1.00 42.72 176 THR A C 1
ATOM 671 O O . THR A 1 101 ? -3.464 32.768 24.727 1.00 38.24 176 THR A O 1
ATOM 675 N N . PRO A 1 102 ? -1.608 33.339 23.593 1.00 41.44 177 PRO A N 1
ATOM 676 C CA . PRO A 1 102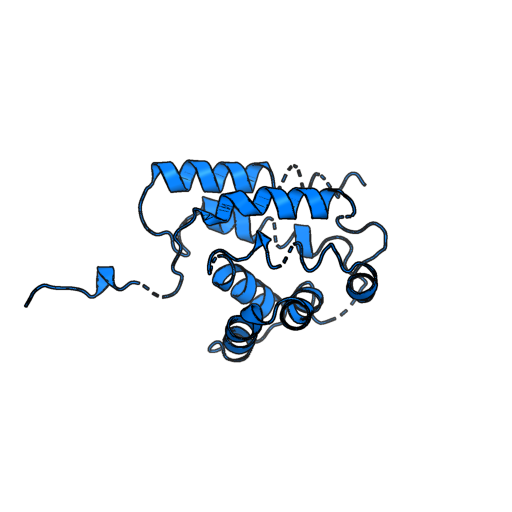 ? -0.733 33.099 24.747 1.00 41.28 177 PRO A CA 1
ATOM 677 C C . PRO A 1 102 ? -1.103 34.044 25.885 1.00 32.59 177 PRO A C 1
ATOM 678 O O . PRO A 1 102 ? -1.188 33.635 27.039 1.00 35.43 177 PRO A O 1
ATOM 682 N N . VAL A 1 103 ? -1.343 35.305 25.543 1.00 29.35 178 VAL A N 1
ATOM 683 C CA . VAL A 1 103 ? -1.694 36.289 26.553 1.00 33.27 178 VAL A CA 1
ATOM 684 C C . VAL A 1 103 ? -2.956 35.837 27.260 1.00 34.33 178 VAL A C 1
ATOM 685 O O . VAL A 1 103 ? -3.071 35.969 28.486 1.00 33.38 178 VAL A O 1
ATOM 689 N N . GLY A 1 104 ? -3.886 35.278 26.488 1.00 33.15 179 GLY A N 1
ATOM 690 C CA . GLY A 1 104 ? -5.118 34.773 27.066 1.00 31.79 179 GLY A CA 1
ATOM 691 C C . GLY A 1 104 ? -4.815 33.603 27.984 1.00 31.75 179 GLY A C 1
ATOM 692 O O . GLY A 1 104 ? -5.395 33.501 29.063 1.00 27.63 179 GLY A O 1
ATOM 693 N N . ARG A 1 105 ? -3.910 32.714 27.573 1.00 30.37 180 ARG A N 1
ATOM 694 C CA . ARG A 1 105 ? -3.557 31.568 28.424 1.00 33.10 180 ARG A CA 1
ATOM 695 C C . ARG A 1 105 ? -2.843 32.052 29.694 1.00 30.72 180 ARG A C 1
ATOM 696 O O . ARG A 1 105 ? -3.032 31.499 30.773 1.00 31.02 180 ARG A O 1
ATOM 704 N N . GLY A 1 106 ? -2.035 33.101 29.558 1.00 27.60 181 GLY A N 1
ATOM 705 C CA . GLY A 1 106 ? -1.351 33.639 30.722 1.00 32.08 181 GLY A CA 1
ATOM 706 C C . GLY A 1 106 ? -2.356 34.219 31.703 1.00 28.75 181 GLY A C 1
ATOM 707 O O . GLY A 1 106 ? -2.226 34.048 32.912 1.00 27.50 181 GLY A O 1
ATOM 708 N N . ARG A 1 107 ? -3.364 34.918 31.184 1.00 27.87 182 ARG A N 1
ATOM 709 C CA . ARG A 1 107 ? -4.401 35.499 32.034 1.00 25.27 182 ARG A CA 1
ATOM 710 C C . ARG A 1 107 ? -5.236 34.435 32.735 1.00 25.63 182 ARG A C 1
ATOM 711 O O . ARG A 1 107 ? -5.558 34.556 33.921 1.00 28.79 182 ARG A O 1
ATOM 719 N N . ALA A 1 108 ? -5.590 33.377 32.017 1.00 25.34 183 ALA A N 1
ATOM 720 C CA . ALA A 1 108 ? -6.389 32.318 32.639 1.00 26.44 183 ALA A CA 1
ATOM 721 C C . ALA A 1 108 ? -5.565 31.572 33.692 1.00 24.54 183 ALA A C 1
ATOM 722 O O . ALA A 1 108 ? -6.085 31.163 34.714 1.00 21.64 183 ALA A O 1
ATOM 724 N N . TRP A 1 109 ? -4.279 31.400 33.423 1.00 26.04 184 TRP A N 1
ATOM 725 C CA . TRP A 1 109 ? -3.396 30.693 34.341 1.00 27.42 184 TRP A CA 1
ATOM 726 C C . TRP A 1 109 ? -3.296 31.489 35.654 1.00 23.14 184 TRP A C 1
ATOM 727 O O . TRP A 1 109 ? -3.407 30.922 36.738 1.00 24.23 184 TRP A O 1
ATOM 738 N N . LEU A 1 110 ? -3.121 32.805 35.580 1.00 25.31 185 LEU A N 1
ATOM 739 C CA . LEU A 1 110 ? -3.046 33.607 36.803 1.00 22.26 185 LEU A CA 1
ATOM 740 C C . LEU A 1 110 ? -4.317 33.479 37.661 1.00 24.54 185 LEU A C 1
ATOM 741 O O . LEU A 1 110 ? -4.248 33.371 38.894 1.00 23.04 185 LEU A O 1
ATOM 746 N N . ARG A 1 111 ? -5.480 33.510 37.010 1.00 22.84 186 ARG A N 1
ATOM 747 C CA . ARG A 1 111 ? -6.749 33.402 37.734 1.00 22.96 186 ARG A CA 1
ATOM 748 C C . ARG A 1 111 ? -6.913 32.059 38.439 1.00 18.65 186 ARG A C 1
ATOM 749 O O . ARG A 1 111 ? -7.334 32.009 39.587 1.00 22.80 186 ARG A O 1
ATOM 757 N N . LEU A 1 112 ? -6.562 30.978 37.760 1.00 24.11 187 LEU A N 1
ATOM 758 C CA . LEU A 1 112 ? -6.638 29.641 38.349 1.00 28.35 187 LEU A CA 1
ATOM 759 C C . LEU A 1 112 ? -5.623 29.473 39.496 1.00 30.46 187 LEU A C 1
ATOM 760 O O . LEU A 1 112 ? -5.903 28.820 40.513 1.00 25.90 187 LEU A O 1
ATOM 765 N N . ALA A 1 113 ? -4.439 30.055 39.330 1.00 26.95 188 ALA A N 1
ATOM 766 C CA . ALA A 1 113 ? -3.434 29.973 40.387 1.00 28.16 188 ALA A CA 1
ATOM 767 C C . ALA A 1 113 ? -3.962 30.716 41.625 1.00 26.54 188 ALA A C 1
ATOM 768 O O . ALA A 1 113 ? -3.871 30.219 42.745 1.00 28.10 188 ALA A O 1
ATOM 770 N N . LEU A 1 114 ? -4.552 31.892 41.421 1.00 26.37 189 LEU A N 1
ATOM 771 C CA . LEU A 1 114 ? -5.088 32.669 42.544 1.00 27.50 189 LEU A CA 1
ATOM 772 C C . LEU A 1 114 ? -6.193 31.837 43.220 1.00 27.64 189 LEU A C 1
ATOM 773 O O . LEU A 1 114 ? -6.275 31.773 44.450 1.00 23.14 189 LEU A O 1
ATOM 786 N N . GLN A 1 116 ? -6.403 28.639 43.394 1.00 30.56 191 GLN A N 1
ATOM 787 C CA . GLN A 1 116 ? -5.736 27.556 44.124 1.00 35.55 191 GLN A CA 1
ATOM 788 C C . GLN A 1 116 ? -4.975 28.070 45.349 1.00 31.87 191 GLN A C 1
ATOM 789 O O . GLN A 1 116 ? -4.543 27.279 46.172 1.00 33.37 191 GLN A O 1
ATOM 795 N N . LYS A 1 117 ? -4.783 29.384 45.441 1.00 32.65 192 LYS A N 1
ATOM 796 C CA . LYS A 1 117 ? -4.026 29.992 46.547 1.00 30.20 192 LYS A CA 1
ATOM 797 C C . LYS A 1 117 ? -2.593 29.467 46.434 1.00 27.72 192 LYS A C 1
ATOM 798 O O . LYS A 1 117 ? -1.988 29.068 47.419 1.00 30.13 192 LYS A O 1
ATOM 804 N N . LYS A 1 118 ? -2.053 29.505 45.223 1.00 30.65 193 LYS A N 1
ATOM 805 C CA . LYS A 1 118 ? -0.716 28.995 44.938 1.00 31.27 193 LYS A CA 1
ATOM 806 C C . LYS A 1 118 ? 0.180 29.952 44.168 1.00 26.98 193 LYS A C 1
ATOM 807 O O . LYS A 1 118 ? 1.327 29.604 43.831 1.00 26.03 193 LYS A O 1
ATOM 813 N N . LEU A 1 119 ? -0.310 31.146 43.873 1.00 23.96 194 LEU A N 1
ATOM 814 C CA . LEU A 1 119 ? 0.491 32.087 43.086 1.00 21.57 194 LEU A CA 1
ATOM 815 C C . LEU A 1 119 ? 1.871 32.432 43.701 1.00 26.27 194 LEU A C 1
ATOM 816 O O . LEU A 1 119 ? 2.884 32.452 42.997 1.00 23.76 194 LEU A O 1
ATOM 821 N N . SER A 1 120 ? 1.915 32.700 45.003 1.00 24.07 195 SER A N 1
ATOM 822 C CA . SER A 1 120 ? 3.200 33.021 45.624 1.00 28.03 195 SER A CA 1
ATOM 823 C C . SER A 1 120 ? 4.188 31.865 45.472 1.00 28.04 195 SER A C 1
ATOM 824 O O . SER A 1 120 ? 5.352 32.073 45.140 1.00 30.33 195 SER A O 1
ATOM 827 N N . GLU A 1 121 ? 3.721 30.649 45.706 1.00 30.55 196 GLU A N 1
ATOM 828 C CA . GLU A 1 121 ? 4.559 29.461 45.577 1.00 32.29 196 GLU A CA 1
ATOM 829 C C . GLU A 1 121 ? 5.114 29.315 44.148 1.00 35.62 196 GLU A C 1
ATOM 830 O O . GLU A 1 121 ? 6.297 28.992 43.942 1.00 32.07 196 GLU A O 1
ATOM 836 N N . TYR A 1 122 ? 4.275 29.572 43.153 1.00 32.00 197 TYR A N 1
ATOM 837 C CA . TYR A 1 122 ? 4.725 29.461 41.767 1.00 30.39 197 TYR A CA 1
ATOM 838 C C . TYR A 1 122 ? 5.682 30.578 41.364 1.00 31.70 197 TYR A C 1
ATOM 839 O O . TYR A 1 122 ? 6.614 30.354 40.593 1.00 30.25 197 TYR A O 1
ATOM 856 N N . LYS A 1 124 ? 7.638 32.227 43.423 1.00 30.85 199 LYS A N 1
ATOM 857 C CA . LYS A 1 124 ? 8.878 32.043 44.166 1.00 37.32 199 LYS A CA 1
ATOM 858 C C . LYS A 1 124 ? 9.713 30.962 43.466 1.00 39.94 199 LYS A C 1
ATOM 8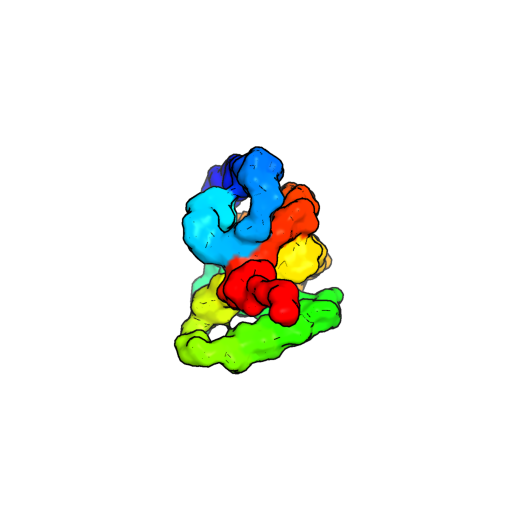59 O O . LYS A 1 124 ? 10.942 31.074 43.378 1.00 37.61 199 LYS A O 1
ATOM 865 N N . ALA A 1 125 ? 9.050 29.919 42.959 1.00 35.79 200 ALA A N 1
ATOM 866 C CA . ALA A 1 125 ? 9.768 28.858 42.256 1.00 37.94 200 ALA A CA 1
ATOM 867 C C . ALA A 1 125 ? 10.450 29.403 40.999 1.00 39.77 200 ALA A C 1
ATOM 868 O O . ALA A 1 125 ? 11.565 28.999 40.674 1.00 43.24 200 ALA A O 1
ATOM 870 N N . LEU A 1 126 ? 9.802 30.334 40.303 1.00 38.09 201 LEU A N 1
ATOM 871 C CA . LEU A 1 126 ? 10.379 30.919 39.085 1.00 34.10 201 LEU A CA 1
ATOM 872 C C . LEU A 1 126 ? 11.562 31.844 39.308 1.00 38.95 201 LEU A C 1
ATOM 873 O O . LEU A 1 126 ? 12.606 31.687 38.677 1.00 39.62 201 LEU A O 1
ATOM 878 N N . ILE A 1 127 ? 11.389 32.836 40.174 1.00 40.01 202 ILE A N 1
ATOM 879 C CA . ILE A 1 127 ? 12.460 33.784 40.428 1.00 44.16 202 ILE A CA 1
ATOM 880 C C . ILE A 1 127 ? 13.736 33.103 40.955 1.00 46.49 202 ILE A C 1
ATOM 881 O O . ILE A 1 127 ? 14.831 33.648 40.831 1.00 48.11 202 ILE A O 1
ATOM 886 N N . ASN A 1 128 ? 13.592 31.911 41.528 1.00 44.76 203 ASN A N 1
ATOM 887 C CA . ASN A 1 128 ? 14.732 31.166 42.057 1.00 47.56 203 ASN A CA 1
ATOM 888 C C . ASN A 1 128 ? 15.407 30.274 41.019 1.00 51.41 203 ASN A C 1
ATOM 889 O O . ASN A 1 128 ? 16.188 29.378 41.364 1.00 51.09 203 ASN A O 1
ATOM 894 N N . LYS A 1 129 ? 15.093 30.523 39.750 1.00 48.06 204 LYS A N 1
ATOM 895 C CA . LYS A 1 129 ? 15.678 29.778 38.645 1.00 47.23 204 LYS A CA 1
ATOM 896 C C . LYS A 1 129 ? 15.973 30.754 37.520 1.00 49.19 204 LYS A C 1
ATOM 897 O O . LYS A 1 129 ? 15.495 30.597 36.397 1.00 52.53 204 LYS A O 1
ATOM 903 N N . LYS A 1 130 ? 16.771 31.769 37.834 1.00 50.55 205 LYS A N 1
ATOM 904 C CA . LYS A 1 130 ? 17.120 32.799 36.866 1.00 50.80 205 LYS A CA 1
ATOM 905 C C . LYS A 1 130 ? 17.846 32.302 35.625 1.00 47.23 205 LYS A C 1
ATOM 906 O O . LYS A 1 130 ? 17.820 32.966 34.590 1.00 45.91 205 LYS A O 1
ATOM 912 N N . GLU A 1 131 ? 18.495 31.144 35.712 1.00 48.08 206 GLU A N 1
ATOM 913 C CA . GLU A 1 131 ? 19.183 30.623 34.538 1.00 51.44 206 GLU A CA 1
ATOM 914 C C . GLU A 1 131 ? 18.110 30.207 33.535 1.00 49.73 206 GLU A C 1
ATOM 915 O O . GLU A 1 131 ? 18.245 30.449 32.337 1.00 49.50 206 GLU A O 1
ATOM 921 N N . LEU A 1 132 ? 17.038 29.593 34.031 1.00 45.85 207 LEU A N 1
ATOM 922 C CA . LEU A 1 132 ? 15.937 29.181 33.161 1.00 47.50 207 LEU A CA 1
ATOM 923 C C . LEU A 1 132 ? 15.159 30.412 32.703 1.00 43.39 207 LEU A C 1
ATOM 924 O O . LEU A 1 132 ? 14.782 30.527 31.544 1.00 43.18 207 LEU A O 1
ATOM 929 N N . LEU A 1 133 ? 14.946 31.345 33.621 1.00 41.92 208 LEU A N 1
ATOM 930 C CA . LEU A 1 133 ? 14.212 32.571 33.325 1.00 42.07 208 LEU A CA 1
ATOM 931 C C . LEU A 1 133 ? 14.908 33.428 32.269 1.00 39.04 208 LEU A C 1
ATOM 932 O O . LEU A 1 133 ? 14.252 34.084 31.460 1.00 34.95 208 LEU A O 1
ATOM 937 N N . SER A 1 134 ? 16.242 33.413 32.281 1.00 39.16 209 SER A N 1
ATOM 938 C CA . SER A 1 134 ? 17.042 34.179 31.330 1.00 38.53 209 SER A CA 1
ATOM 939 C C . SER A 1 134 ? 16.658 33.889 29.889 1.00 37.84 209 SER A C 1
ATOM 940 O O . SER A 1 134 ? 16.868 34.725 29.012 1.00 41.70 209 SER A O 1
ATOM 943 N N . GLU A 1 135 ? 16.123 32.701 29.622 1.00 38.02 210 GLU A N 1
ATOM 944 C CA . GLU A 1 135 ? 15.693 32.423 28.260 1.00 41.07 210 GLU A CA 1
ATOM 945 C C . GLU A 1 135 ? 14.622 33.428 27.853 1.00 40.44 210 GLU A C 1
ATOM 946 O O . GLU A 1 135 ? 14.560 33.832 26.700 1.00 36.87 210 GLU A O 1
ATOM 952 N N . PHE A 1 136 ? 13.783 33.838 28.808 1.00 41.32 211 PHE A N 1
ATOM 953 C CA . PHE A 1 136 ? 12.678 34.754 28.506 1.00 38.17 211 PHE A CA 1
ATOM 954 C C . PHE A 1 136 ? 12.879 36.217 28.879 1.00 37.60 211 PHE A C 1
ATOM 955 O O . PHE A 1 136 ? 12.268 37.078 28.261 1.00 38.86 211 PHE A O 1
ATOM 963 N N . TYR A 1 137 ? 13.719 36.497 29.879 1.00 34.65 212 TYR A N 1
ATOM 964 C CA . TYR A 1 137 ? 13.930 37.880 30.344 1.00 37.99 212 TYR A CA 1
ATOM 965 C C . TYR A 1 137 ? 15.333 38.475 30.241 1.00 41.10 212 TYR A C 1
ATOM 966 O O . TYR A 1 137 ? 16.329 37.777 30.379 1.00 40.24 212 TYR A O 1
ATOM 975 N N . GLU A 1 138 ? 15.385 39.788 30.066 1.00 43.15 213 GLU A N 1
ATOM 976 C CA . GLU A 1 138 ? 16.645 40.518 30.025 1.00 44.02 213 GLU A CA 1
ATOM 977 C C . GLU A 1 138 ? 17.209 40.439 31.451 1.00 48.99 213 GLU A C 1
ATOM 978 O O . GLU A 1 138 ? 16.473 40.151 32.415 1.00 45.20 213 GLU A O 1
ATOM 984 N N . VAL A 1 139 ? 18.510 40.684 31.590 1.00 44.70 214 VAL A N 1
ATOM 985 C CA . VAL A 1 139 ? 19.164 40.629 32.896 1.00 41.97 214 VAL A CA 1
ATOM 986 C C . VAL A 1 139 ? 18.583 41.660 33.882 1.00 34.19 214 VAL A C 1
ATOM 987 O O . VAL A 1 139 ? 18.581 41.443 35.089 1.00 35.10 214 VAL A O 1
ATOM 991 N N . ASN A 1 140 ? 18.096 42.785 33.375 1.00 35.85 215 ASN A N 1
ATOM 992 C CA . ASN A 1 140 ? 17.530 43.793 34.277 1.00 43.59 215 ASN A CA 1
ATOM 993 C C . ASN A 1 140 ? 15.983 43.836 34.291 1.00 44.27 215 ASN A C 1
ATOM 994 O O . ASN A 1 140 ? 15.373 44.895 34.525 1.00 39.87 215 ASN A O 1
ATOM 999 N N . ALA A 1 141 ? 15.357 42.684 34.046 1.00 41.65 216 ALA A N 1
ATOM 1000 C CA . ALA A 1 141 ? 13.894 42.596 34.056 1.00 38.28 216 ALA A CA 1
ATOM 1001 C C . ALA A 1 141 ? 13.402 42.477 35.495 1.00 34.46 216 ALA A C 1
ATOM 1002 O O . ALA A 1 141 ? 14.086 41.919 36.356 1.00 32.81 216 ALA A O 1
ATOM 1004 N N . LEU A 1 142 ? 12.201 42.978 35.762 1.00 35.99 217 LEU A N 1
ATOM 1005 C CA . LEU A 1 142 ? 11.674 42.885 37.116 1.00 34.10 217 LEU A CA 1
ATOM 1006 C C . LEU A 1 142 ? 11.802 41.473 37.668 1.00 30.38 217 LEU A C 1
ATOM 1007 O O . LEU A 1 142 ? 12.307 41.285 38.767 1.00 30.40 217 LEU A O 1
ATOM 1028 N N . GLU A 1 145 ? 15.218 40.655 38.775 1.00 37.88 220 GLU A N 1
ATOM 1029 C CA . GLU A 1 145 ? 15.781 41.496 39.830 1.00 37.06 220 GLU A CA 1
ATOM 1030 C C . GLU A 1 145 ? 15.147 41.363 41.208 1.00 40.21 220 GLU A C 1
ATOM 1031 O O . GLU A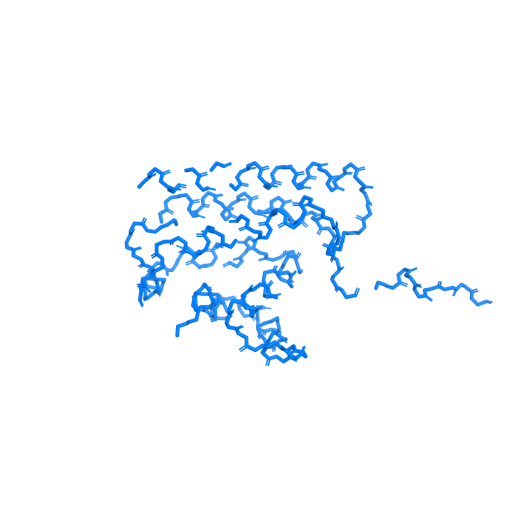 1 145 ? 14.273 40.527 41.436 1.00 38.10 220 GLU A O 1
ATOM 1037 N N . GLU A 1 146 ? 15.588 42.218 42.124 1.00 36.55 221 GLU A N 1
ATOM 1038 C CA . GLU A 1 146 ? 15.104 42.180 43.496 1.00 40.20 221 GLU A CA 1
ATOM 1039 C C . GLU A 1 146 ? 13.609 42.461 43.624 1.00 31.60 221 GLU A C 1
ATOM 1040 O O . GLU A 1 146 ? 12.965 41.917 44.504 1.00 31.39 221 GLU A O 1
ATOM 1046 N N . G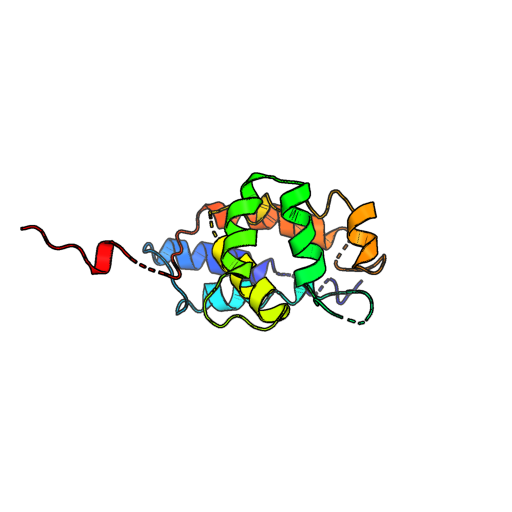LU A 1 147 ? 13.074 43.329 42.777 1.00 32.90 222 GLU A N 1
ATOM 1047 C CA . GLU A 1 147 ? 11.648 43.642 42.845 1.00 36.11 222 GLU A CA 1
ATOM 1048 C C . GLU A 1 147 ? 10.808 42.379 42.659 1.00 34.63 222 GLU A C 1
ATOM 1049 O O . GLU A 1 147 ? 9.830 42.169 43.367 1.00 32.59 222 GLU A O 1
ATOM 1055 N N . GLY A 1 148 ? 11.210 41.536 41.712 1.00 35.03 223 GLY A N 1
ATOM 1056 C CA . GLY A 1 148 ? 10.500 40.293 41.480 1.00 32.63 223 GLY A CA 1
ATOM 1057 C C . GLY A 1 148 ? 10.440 39.437 42.724 1.00 35.72 223 GLY A C 1
ATOM 1058 O O . GLY A 1 148 ? 9.397 38.848 43.018 1.00 30.48 223 GLY A O 1
ATOM 1059 N N . ALA A 1 149 ? 11.540 39.365 43.476 1.00 31.93 224 ALA A N 1
ATOM 1060 C CA . ALA A 1 149 ? 11.556 38.544 44.684 1.00 32.13 224 ALA A CA 1
ATOM 1061 C C . ALA A 1 149 ? 10.680 39.111 45.803 1.00 25.86 224 ALA A C 1
ATOM 1062 O O . ALA A 1 149 ? 10.109 38.345 46.579 1.00 32.17 224 ALA A O 1
ATOM 1064 N N . ILE A 1 150 ? 10.592 40.438 45.892 1.00 26.48 225 ILE A N 1
ATOM 1065 C CA . ILE A 1 150 ? 9.774 41.093 46.911 1.00 25.18 225 ILE A CA 1
ATOM 1066 C C . ILE A 1 150 ? 8.299 40.816 46.567 1.00 26.18 225 ILE A C 1
ATOM 1067 O O . ILE A 1 150 ? 7.495 40.505 47.428 1.00 23.59 225 ILE A O 1
ATOM 1072 N N . ILE A 1 151 ? 7.960 40.959 45.295 1.00 29.13 226 ILE A N 1
ATOM 1073 C CA . ILE A 1 151 ? 6.588 40.711 44.868 1.00 27.16 226 ILE A CA 1
ATOM 1074 C C . ILE A 1 151 ? 6.170 39.269 45.204 1.00 21.67 226 ILE A C 1
ATOM 1075 O O . ILE A 1 151 ? 5.101 39.048 45.774 1.00 25.88 226 ILE A O 1
ATOM 1080 N N . ALA A 1 152 ? 7.016 38.290 44.899 1.00 25.07 227 ALA A N 1
ATOM 1081 C CA . ALA A 1 152 ? 6.688 36.893 45.217 1.00 28.06 227 ALA A CA 1
ATOM 1082 C C . ALA A 1 152 ? 6.405 36.706 46.709 1.00 28.62 227 ALA A C 1
ATOM 1083 O O . ALA A 1 152 ? 5.530 35.909 47.084 1.00 22.81 227 ALA A O 1
ATOM 1085 N N . GLY A 1 153 ? 7.150 37.427 47.560 1.00 24.41 228 GLY A N 1
ATOM 1086 C CA . GLY A 1 153 ? 6.916 37.324 48.996 1.00 25.83 228 GLY A CA 1
ATOM 1087 C C . GLY A 1 153 ? 5.611 38.023 49.373 1.00 22.29 228 GLY A C 1
ATOM 1088 O O . GLY A 1 153 ? 4.827 37.535 50.192 1.00 19.67 228 GLY A O 1
ATOM 1089 N N . LEU A 1 154 ? 5.363 39.176 48.775 1.00 18.58 229 LEU A N 1
ATOM 10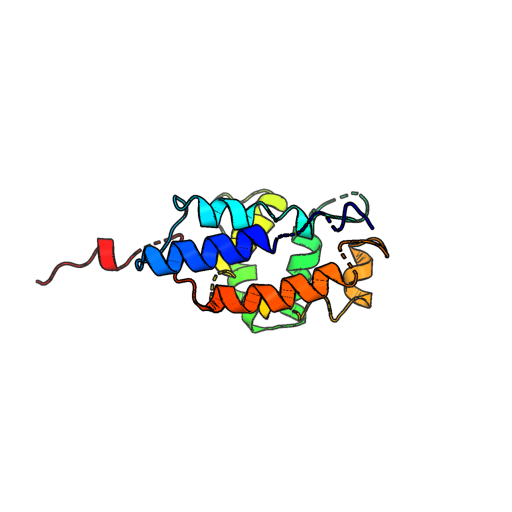90 C CA . LEU A 1 154 ? 4.126 39.894 49.067 1.00 22.04 229 LEU A CA 1
ATOM 1091 C C . LEU A 1 154 ? 2.874 39.117 48.616 1.00 24.94 229 LEU A C 1
ATOM 1092 O O . LEU A 1 154 ? 1.795 39.308 49.176 1.00 25.72 229 LEU A O 1
ATOM 1097 N N . LEU A 1 155 ? 3.020 38.250 47.612 1.00 24.19 230 LEU A N 1
ATOM 1098 C CA . LEU A 1 155 ? 1.895 37.439 47.121 1.00 23.20 230 LEU A CA 1
ATOM 1099 C C . LEU A 1 155 ? 1.393 36.412 48.143 1.00 28.52 230 LEU A C 1
ATOM 1100 O O . LEU A 1 155 ? 0.263 35.907 48.033 1.00 25.10 230 LEU A O 1
ATOM 1105 N N . VAL A 1 156 ? 2.209 36.105 49.157 1.00 21.70 231 VAL A N 1
ATOM 1106 C CA . VAL A 1 156 ? 1.790 35.125 50.142 1.00 18.13 231 VAL A CA 1
ATOM 1107 C C . VAL A 1 156 ? 0.533 35.611 50.849 1.00 18.91 231 VAL A C 1
ATOM 1108 O O . VAL A 1 156 ? -0.321 34.823 51.234 1.00 19.84 231 VAL A O 1
ATOM 1112 N N . GLY A 1 157 ? 0.416 36.918 51.032 1.00 22.91 232 GLY A N 1
ATOM 1113 C CA . GLY A 1 157 ? -0.772 37.427 51.686 1.00 19.92 232 GLY A CA 1
ATOM 1114 C C . GLY A 1 157 ? -2.065 37.143 50.903 1.00 23.00 232 GLY A C 1
ATOM 1115 O O . GLY A 1 157 ? -3.153 37.136 51.490 1.00 21.15 232 GLY A O 1
ATOM 1116 N N . LEU A 1 158 ? -1.959 36.956 49.586 1.00 21.60 233 LEU A N 1
ATOM 1117 C CA . LEU A 1 158 ? -3.134 36.660 48.769 1.00 25.82 233 LEU A CA 1
ATOM 1118 C C . LEU A 1 158 ? -3.671 35.256 49.022 1.00 27.34 233 LEU A C 1
ATOM 1119 O O . LEU A 1 158 ? -4.753 34.923 48.559 1.00 26.80 233 LEU A O 1
ATOM 1124 N N . ASN A 1 159 ? -2.917 34.426 49.747 1.00 23.95 234 ASN A N 1
ATOM 1125 C CA . ASN A 1 159 ? -3.404 33.087 50.043 1.00 25.33 234 ASN A CA 1
ATOM 1126 C C . ASN A 1 159 ? -4.688 33.122 50.866 1.00 22.91 234 ASN A C 1
ATOM 1127 O O . ASN A 1 159 ? -5.370 32.104 50.996 1.00 29.44 234 ASN A O 1
ATOM 1132 N N . VAL A 1 160 ? -5.017 34.281 51.427 1.00 23.14 235 VAL A N 1
ATOM 1133 C CA . VAL A 1 160 ? -6.230 34.401 52.215 1.00 23.42 235 VAL A CA 1
ATOM 1134 C C . VAL A 1 160 ? -7.438 34.657 51.303 1.00 27.09 235 VAL A C 1
ATOM 1135 O O . VAL A 1 160 ? -8.584 34.555 51.737 1.00 25.13 235 VAL A O 1
ATOM 1139 N N . ILE A 1 161 ? -7.182 34.982 50.041 1.00 25.76 236 ILE A N 1
ATOM 1140 C CA . ILE A 1 161 ? -8.266 35.290 49.101 1.00 28.41 236 ILE A CA 1
ATOM 1141 C C . ILE A 1 161 ? -9.081 34.073 48.674 1.00 26.22 236 ILE A C 1
ATOM 1142 O O . ILE A 1 161 ? -8.516 33.061 48.273 1.00 26.27 236 ILE A O 1
ATOM 1147 N N . ASP A 1 162 ? -10.405 34.196 48.767 1.00 24.90 237 ASP A N 1
ATOM 1148 C CA . ASP A 1 162 ? -11.335 33.153 48.327 1.00 26.10 237 ASP A CA 1
ATOM 1149 C C . ASP A 1 162 ? -11.972 33.703 47.032 1.00 20.38 237 ASP A C 1
ATOM 1150 O O . ASP A 1 162 ? -12.770 34.630 47.068 1.00 21.79 237 ASP A O 1
ATOM 1155 N N . ALA A 1 163 ? -11.565 33.138 45.905 1.00 20.84 238 ALA A N 1
ATOM 1156 C CA . ALA A 1 163 ? -12.038 33.567 44.583 1.00 24.59 238 ALA A CA 1
ATOM 1157 C C . ALA A 1 163 ? -12.555 32.353 43.797 1.00 24.91 238 ALA A C 1
ATOM 1158 O O . ALA A 1 163 ? -12.037 31.247 43.934 1.00 25.64 238 ALA A O 1
ATOM 1160 N N . ASN A 1 164 ? -13.571 32.560 42.966 1.00 25.95 239 ASN A N 1
ATOM 1161 C CA . ASN A 1 164 ? -14.086 31.452 42.152 1.00 25.75 239 ASN A CA 1
ATOM 1162 C C . ASN A 1 164 ? -14.512 32.094 40.848 1.00 24.26 239 ASN A C 1
ATOM 1163 O O . ASN A 1 164 ? -15.389 32.960 40.841 1.00 25.57 239 ASN A O 1
ATOM 1168 N N . PHE A 1 165 ? -13.848 31.729 39.753 1.00 27.64 240 PHE A N 1
ATOM 1169 C CA . PHE A 1 165 ? -14.176 32.314 38.440 1.00 30.42 240 PHE A CA 1
ATOM 1170 C C . PHE A 1 165 ? -15.130 31.426 37.635 1.00 34.72 240 PHE A C 1
ATOM 1171 O O . PHE A 1 165 ? -15.433 31.704 36.471 1.00 35.98 240 PHE A O 1
ATOM 1179 N N . CYS A 1 166 ? -15.608 30.368 38.274 1.00 34.27 241 CYS A N 1
ATOM 1180 C CA . CYS A 1 166 ? -16.514 29.438 37.618 1.00 40.20 241 CYS A CA 1
ATOM 1181 C C . CYS A 1 166 ? -17.838 29.360 38.390 1.00 37.44 241 CYS A C 1
ATOM 1182 O O . CYS A 1 166 ? -18.216 30.325 39.072 1.00 32.80 241 CYS A O 1
ATOM 1193 N N . LYS A 1 168 ? -20.465 28.818 41.211 1.00 26.72 243 LYS A N 1
ATOM 1194 C CA . LYS A 1 168 ? -20.383 28.791 42.669 1.00 30.72 243 LYS A CA 1
ATOM 1195 C C . LYS A 1 168 ? -21.461 27.863 43.197 1.00 31.23 243 LYS A C 1
ATOM 1196 O O . LYS A 1 168 ? -22.622 28.007 42.842 1.00 27.77 243 LYS A O 1
ATOM 1202 N N . GLY A 1 169 ? -21.081 26.927 44.061 1.00 28.67 244 GLY A N 1
ATOM 1203 C CA . GLY A 1 169 ? -22.048 26.008 44.622 1.00 30.90 244 GLY A CA 1
ATOM 1204 C C . GLY A 1 169 ? -23.135 26.724 45.390 1.00 34.12 244 GLY A C 1
ATOM 1205 O O . GLY A 1 169 ? -24.290 26.283 45.409 1.00 35.44 244 GLY A O 1
ATOM 1206 N N . GLU A 1 170 ? -22.795 27.838 46.024 1.00 30.10 245 GLU A N 1
ATOM 1207 C CA . GLU A 1 170 ? -23.806 28.569 46.777 1.00 32.94 245 GLU A CA 1
ATOM 1208 C C . GLU A 1 170 ? -24.935 29.140 45.894 1.00 28.88 245 GLU A C 1
ATOM 1209 O O . GLU A 1 170 ? -26.018 29.438 46.393 1.00 31.01 245 GLU A O 1
ATOM 1215 N N . ASP A 1 171 ? -24.696 29.308 44.592 1.00 28.29 246 ASP A N 1
ATOM 1216 C CA . ASP A 1 171 ? -25.748 29.837 43.713 1.00 24.78 246 ASP A CA 1
ATOM 1217 C C . ASP A 1 171 ? -26.704 28.739 43.239 1.00 24.20 246 ASP A C 1
ATOM 1218 O O . ASP A 1 171 ? -27.773 29.021 42.713 1.00 24.17 246 ASP A O 1
ATOM 1223 N N . LEU A 1 172 ? -26.307 27.488 43.421 1.00 22.23 247 LEU A N 1
ATOM 1224 C CA . LEU A 1 172 ? -27.114 26.356 42.951 1.00 26.99 247 LEU A CA 1
ATOM 1225 C C . LEU A 1 172 ? -27.868 25.636 44.070 1.00 32.29 247 LEU A C 1
ATOM 1226 O O . LEU A 1 172 ? -28.909 25.009 43.830 1.00 31.92 247 LEU A O 1
ATOM 1231 N N . ASP A 1 173 ? -27.383 25.763 45.301 1.00 29.44 248 ASP A N 1
ATOM 1232 C CA . ASP A 1 173 ? -28.009 25.067 46.419 1.00 35.39 248 ASP A CA 1
ATOM 1233 C C . ASP A 1 173 ? -29.382 25.506 46.838 1.00 36.29 248 ASP A C 1
ATOM 1234 O O . ASP A 1 173 ? -29.723 26.677 46.770 1.00 38.30 248 ASP A O 1
ATOM 1239 N N . SER A 1 174 ? -30.153 24.526 47.293 1.00 43.22 249 SER A N 1
ATOM 1240 C CA . SER A 1 174 ? -31.516 24.695 47.808 1.00 43.62 249 SER A CA 1
ATOM 1241 C C . SER A 1 174 ? -31.706 23.479 48.709 1.00 50.60 249 SER A C 1
ATOM 1242 O O . SER A 1 174 ? -31.272 22.383 48.363 1.00 48.14 249 SER A O 1
ATOM 1245 N N . GLN A 1 175 ? -32.332 23.658 49.864 1.00 59.40 250 GLN A N 1
ATOM 1246 C CA . GLN A 1 175 ? -32.582 22.518 50.744 1.00 69.43 250 GLN A CA 1
ATOM 1247 C C . GLN A 1 175 ? -33.883 21.842 50.274 1.00 74.72 250 GLN A C 1
ATOM 1248 O O . GLN A 1 175 ? -34.917 22.502 50.185 1.00 78.74 250 GLN A O 1
ATOM 1254 N N . VAL A 1 176 ? -33.826 20.543 49.967 1.00 78.53 251 VAL A N 1
ATOM 1255 C CA . VAL A 1 176 ? -34.994 19.789 49.474 1.00 80.74 251 VAL A CA 1
ATOM 1256 C C . VAL A 1 176 ? -36.266 20.014 50.293 1.00 82.88 251 VAL A C 1
ATOM 1257 O O . VAL A 1 176 ? -37.286 20.417 49.693 1.00 83.06 251 VAL A O 1
#

CATH classification: 1.20.58.900

Radius of gyration: 16.04 Å; Cα contacts (8 Å, |Δi|>4): 162; chains: 1; bounding box: 54×33×34 Å

Sequence (152 aa):
ANERNLNAKLSIKGLIESALNLGRTLDSDYAPLQQFFVVEHCLKHGLKANKSFWGPLELVEKLVPEAAEITASVKDLPGLKTPVGRGRAWL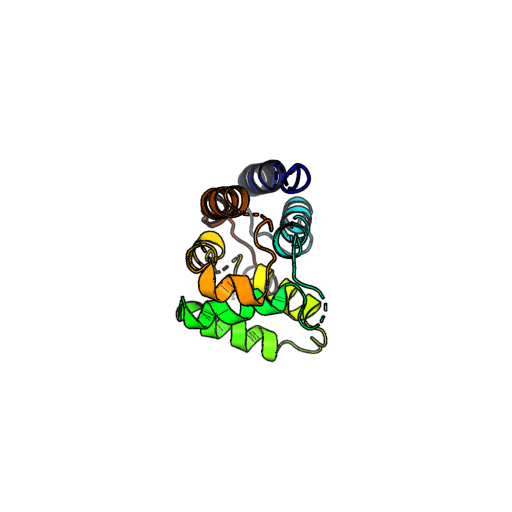RLALQKKLSEYKALINKKELLSEFYEVNALEEEGAIIAGLLVGLNVIDANFCKGEDLDSQV

GO terms:
  GO:0043204 perikaryon (C, IDA)
  GO:0030426 growth cone (C, IDA)
  GO:0045773 positive regulation of axon extension (P, IDA)
  GO:2000114 regulation of establishment of cell polarity (P, IDA)
  GO:0090316 positive regulation of intracellular protein transport (P, IDA)
  GO:0007015 actin filament organization (P, IMP)
  GO:0005515 protein binding (F, IPI)
  GO:0050772 positive regulation of axonogenesis (P, IDA)
  GO:0050770 regulation of axonogenesis (P, IMP)

B-factor: mean 38.8, std 14.14, range [17.69, 108.05]

InterPro domains:
  IPR004012 RUN domain [PF02759] (103-225)
  IPR004012 RUN domain [PS50826] (95-227)
  IPR004012 RUN domain [SM00593] (163-225)
  IPR037213 RUN domain superfamily [G3DSA:1.20.58.900] (62-237)
  IPR037213 RUN domain superfamily [SSF140741] (66-231)
  IPR047334 RUN and FYVE domain-containing protein 3, RUN domain [cd17696] (68-223)
  IPR047335 RUN and FYVE domain-containing protein 1-3 [PTHR45956] (15-462)

Foldseek 3Di:
DVVLCLVLLVLLVCCLVVQVVVPDAAEPVDVSVVVNLVSLVQQQFQWPDVLRSLVLLVCLCVQPVVLVVLLVVLVVPPPQDGSSSSVSSSVQVCLCLNQLVSCSRVVCVVVVVVTGDPPRNVPSVNVSSVSSNSSSVHRYDHPDVVVVDDDD

Solvent-accessible surface area: 8844 Å² total

Organism: Mus musculus (NCBI:txid10090)

Nearest PDB structures (foldseek):
  2dwg-assembly1_A  TM=9.660E-01  e=1.123E-17  Mus musculus
  2cxf-assembly1_A  TM=9.440E-01  e=3.024E-17  Mus musculus
  8jca-assembly1_B  TM=8.288E-01  e=1.127E-05  Homo sapiens